Protein AF-A0A0L0F1D9-F1 (afdb_monomer)

Organism: NCBI:txid667725

Sequence (53 aa):
GKEDMIETEVSIARRAKHPNIVQMYDMYDTPDKLYLVMEMVEGGELFDRIVDQ

Structure (mmCIF, N/CA/C/O backbone):
data_AF-A0A0L0F1D9-F1
#
_entry.id   AF-A0A0L0F1D9-F1
#
loop_
_atom_site.group_PDB
_atom_site.id
_atom_site.type_symbol
_atom_site.label_atom_id
_atom_site.label_alt_id
_atom_site.label_comp_id
_atom_site.label_asym_id
_atom_site.label_entity_id
_atom_site.label_seq_id
_atom_site.pdbx_PDB_ins_code
_atom_site.Cartn_x
_atom_site.Cartn_y
_atom_site.Cartn_z
_atom_site.occupancy
_atom_site.B_iso_or_equiv
_atom_site.auth_seq_id
_atom_site.auth_comp_id
_atom_site.auth_asym_id
_atom_site.auth_atom_id
_atom_site.pdbx_PDB_model_num
ATOM 1 N N . GLY A 1 1 ? 19.040 7.968 -9.275 1.00 59.22 1 GLY A N 1
ATOM 2 C CA . GLY A 1 1 ? 17.944 8.09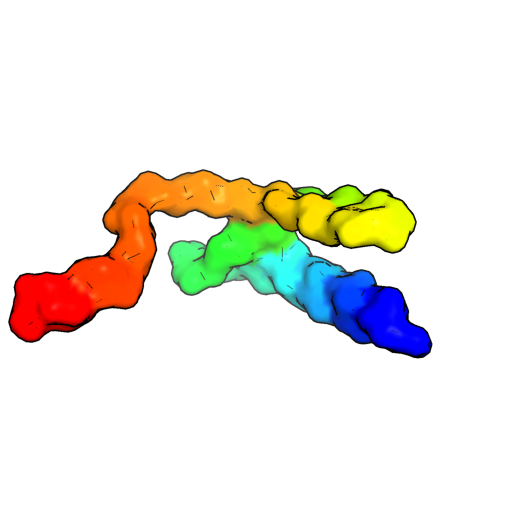2 -10.256 1.00 59.22 1 GLY A CA 1
ATOM 3 C C . GLY A 1 1 ? 16.629 8.277 -9.527 1.00 59.22 1 GLY A C 1
ATOM 4 O O . GLY A 1 1 ? 16.609 8.195 -8.307 1.00 59.22 1 GLY A O 1
ATOM 5 N N . LYS A 1 2 ? 15.534 8.559 -10.240 1.00 66.31 2 LYS A N 1
ATOM 6 C CA . LYS A 1 2 ? 14.195 8.661 -9.624 1.00 66.31 2 LYS A CA 1
ATOM 7 C C . LYS A 1 2 ? 13.758 7.331 -8.983 1.00 66.31 2 LYS A C 1
ATOM 9 O O . LYS A 1 2 ? 13.058 7.353 -7.982 1.00 66.31 2 LYS A O 1
ATOM 14 N N . GLU A 1 3 ? 14.256 6.220 -9.520 1.00 71.50 3 GLU A N 1
ATOM 15 C CA . GLU A 1 3 ? 14.073 4.846 -9.029 1.00 71.50 3 GLU A CA 1
ATOM 16 C C . GLU A 1 3 ? 14.709 4.642 -7.641 1.00 71.50 3 GLU A C 1
ATOM 18 O O . GLU A 1 3 ? 14.003 4.291 -6.699 1.00 71.50 3 GLU A O 1
ATOM 23 N N . ASP A 1 4 ? 15.987 5.011 -7.460 1.00 76.56 4 ASP A N 1
ATOM 24 C CA . ASP A 1 4 ? 16.683 4.901 -6.159 1.00 76.56 4 ASP A CA 1
ATOM 25 C C . ASP A 1 4 ? 15.969 5.651 -5.018 1.00 76.56 4 ASP A C 1
ATOM 27 O O . ASP A 1 4 ? 16.018 5.247 -3.852 1.00 76.56 4 ASP A O 1
ATOM 31 N N . MET A 1 5 ? 15.311 6.775 -5.334 1.00 80.44 5 MET A N 1
ATOM 32 C CA . MET A 1 5 ? 14.568 7.555 -4.338 1.00 80.44 5 MET A CA 1
ATOM 33 C C . MET A 1 5 ? 13.320 6.809 -3.850 1.00 80.44 5 MET A C 1
ATOM 35 O O . MET A 1 5 ? 13.046 6.824 -2.652 1.00 80.44 5 MET A O 1
ATOM 39 N N . ILE A 1 6 ? 12.609 6.117 -4.747 1.00 80.06 6 ILE A N 1
ATOM 40 C CA . ILE A 1 6 ? 11.403 5.345 -4.411 1.00 80.06 6 ILE A CA 1
ATOM 41 C C . ILE A 1 6 ? 11.768 4.130 -3.555 1.00 80.06 6 ILE A C 1
ATOM 43 O O . ILE A 1 6 ? 11.138 3.893 -2.524 1.00 80.06 6 ILE A O 1
ATOM 47 N N . GLU A 1 7 ? 12.820 3.394 -3.923 1.00 79.81 7 GLU A N 1
ATOM 48 C CA . GLU A 1 7 ? 13.302 2.270 -3.110 1.00 79.81 7 GLU A CA 1
ATOM 49 C C . GLU A 1 7 ? 13.693 2.725 -1.699 1.00 79.81 7 GLU A C 1
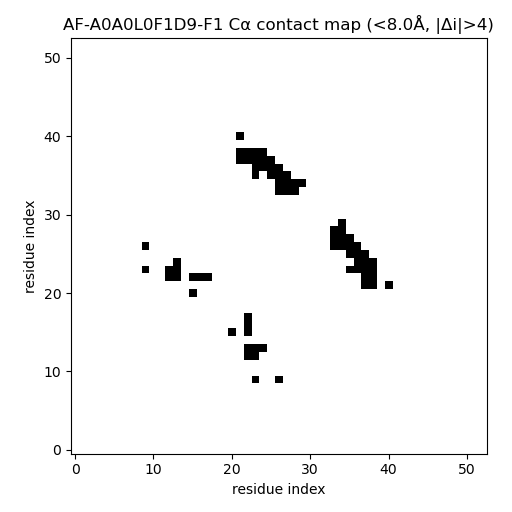ATOM 51 O O . GLU A 1 7 ? 13.366 2.070 -0.702 1.00 79.81 7 GLU A O 1
ATOM 56 N N . THR A 1 8 ? 14.343 3.888 -1.606 1.00 84.19 8 THR A N 1
ATOM 57 C CA . THR A 1 8 ? 14.720 4.484 -0.324 1.00 84.19 8 THR A CA 1
ATOM 58 C C . THR A 1 8 ? 13.486 4.828 0.510 1.00 84.19 8 THR A C 1
ATOM 60 O O . THR A 1 8 ? 13.414 4.411 1.669 1.00 84.19 8 THR A O 1
ATOM 63 N N . GLU A 1 9 ? 12.495 5.522 -0.053 1.00 80.62 9 GLU A N 1
ATOM 64 C CA . GLU A 1 9 ? 11.252 5.858 0.657 1.00 80.62 9 GLU A CA 1
ATOM 65 C C . GLU A 1 9 ? 10.515 4.610 1.153 1.00 80.62 9 GLU A C 1
ATOM 67 O O . GLU A 1 9 ? 10.105 4.550 2.315 1.00 80.62 9 GLU A O 1
ATOM 72 N N . VAL A 1 10 ? 10.414 3.574 0.321 1.00 80.50 10 VAL A N 1
ATOM 73 C CA . VAL A 1 10 ? 9.736 2.320 0.679 1.00 80.50 10 VAL A CA 1
ATOM 74 C C . VAL A 1 10 ? 10.495 1.576 1.772 1.00 80.50 10 VAL A C 1
ATOM 76 O O . VAL A 1 10 ? 9.879 1.037 2.696 1.00 80.50 10 VAL A O 1
ATOM 79 N N . SER A 1 11 ? 11.829 1.582 1.731 1.00 81.69 11 SER A N 1
ATOM 80 C CA . SER A 1 11 ? 12.652 0.986 2.788 1.00 81.69 11 SER A CA 1
ATOM 81 C C . SER A 1 11 ? 12.436 1.675 4.142 1.00 81.69 11 SER A C 1
ATOM 83 O O . SER A 1 11 ? 12.403 1.010 5.182 1.00 81.69 11 SER A O 1
ATOM 85 N N . ILE A 1 12 ? 12.233 2.996 4.137 1.00 84.06 12 ILE A N 1
ATOM 86 C CA . ILE A 1 12 ? 11.936 3.784 5.335 1.00 84.06 12 ILE A CA 1
ATOM 87 C C . ILE A 1 12 ? 10.517 3.475 5.818 1.00 84.06 12 ILE A C 1
ATOM 89 O O . ILE A 1 12 ? 10.334 3.165 6.996 1.00 84.06 12 ILE A O 1
ATOM 93 N N . ALA A 1 13 ? 9.535 3.480 4.913 1.00 81.50 13 ALA A N 1
ATOM 94 C CA . ALA A 1 13 ? 8.141 3.175 5.227 1.00 81.50 13 ALA A CA 1
ATOM 95 C C . ALA A 1 13 ? 7.976 1.763 5.815 1.00 81.50 13 ALA A C 1
ATOM 97 O O . ALA A 1 13 ? 7.287 1.585 6.815 1.00 81.50 13 ALA A O 1
ATOM 98 N N . ARG A 1 14 ? 8.690 0.762 5.283 1.00 81.62 14 ARG A N 1
ATOM 99 C CA . ARG A 1 14 ? 8.713 -0.606 5.835 1.00 81.62 14 ARG A CA 1
ATOM 100 C C . ARG A 1 14 ? 9.232 -0.670 7.272 1.00 81.62 14 ARG A C 1
ATOM 102 O O .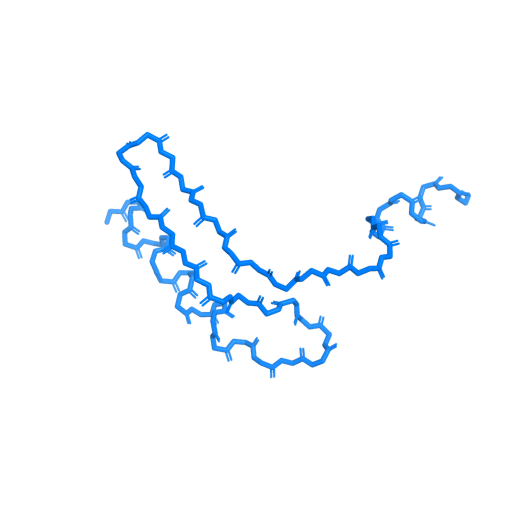 ARG A 1 14 ? 8.801 -1.525 8.043 1.00 81.62 14 ARG A O 1
ATOM 109 N N . ARG A 1 15 ? 10.164 0.211 7.645 1.00 84.56 15 ARG A N 1
ATOM 110 C CA . ARG A 1 15 ? 10.745 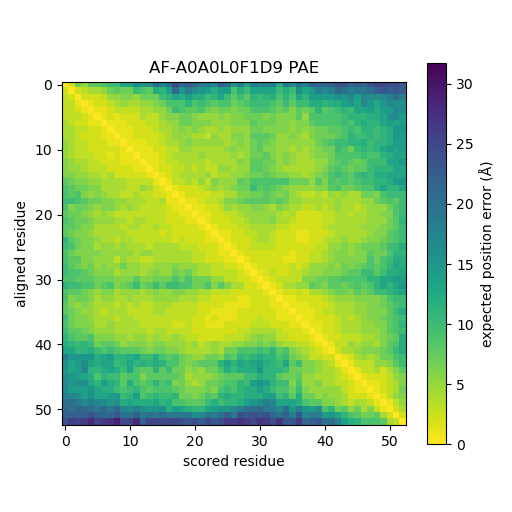0.263 8.998 1.00 84.56 15 ARG A CA 1
ATOM 111 C C . ARG A 1 15 ? 9.857 0.997 10.001 1.00 84.56 15 ARG A C 1
ATOM 113 O O . ARG A 1 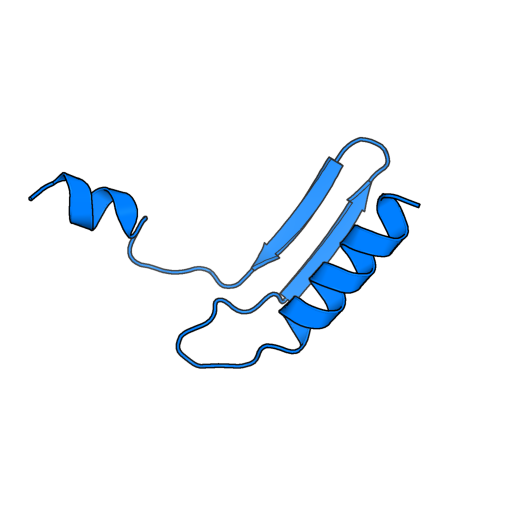15 ? 10.066 0.839 11.205 1.00 84.56 15 ARG A O 1
ATOM 120 N N . ALA A 1 16 ? 8.892 1.787 9.536 1.00 82.19 16 ALA A N 1
ATOM 121 C CA . ALA A 1 16 ? 7.965 2.512 10.390 1.00 82.19 16 ALA A CA 1
ATOM 122 C C . ALA A 1 16 ? 6.913 1.552 10.969 1.00 82.19 16 ALA A C 1
ATOM 124 O O . ALA A 1 16 ? 5.852 1.344 10.394 1.00 82.19 16 ALA A O 1
ATOM 125 N N . LYS A 1 17 ? 7.223 0.955 12.125 1.00 82.38 17 LYS A N 1
ATOM 126 C CA . LYS A 1 17 ? 6.305 0.080 12.864 1.00 82.38 17 LYS A CA 1
ATOM 127 C C . LYS A 1 17 ? 5.709 0.835 14.050 1.00 82.38 17 LYS A C 1
ATOM 129 O O . LYS A 1 17 ? 6.327 0.908 15.112 1.00 82.38 17 LYS A O 1
ATOM 134 N N . HIS A 1 18 ? 4.525 1.412 13.865 1.00 88.19 18 HIS A N 1
ATOM 135 C CA . HIS A 1 18 ? 3.829 2.186 14.894 1.00 88.19 18 HIS A CA 1
ATOM 136 C C . HIS A 1 18 ? 2.312 1.956 14.807 1.00 88.19 18 HIS A C 1
ATOM 138 O O . HIS A 1 18 ? 1.789 1.948 13.700 1.00 88.19 18 HIS A O 1
ATOM 144 N N . PRO A 1 19 ? 1.573 1.855 15.930 1.00 86.12 19 PRO A N 1
ATOM 145 C CA . PRO A 1 19 ? 0.121 1.608 15.929 1.00 86.12 19 PRO A CA 1
ATOM 146 C C . PRO A 1 19 ? -0.739 2.688 15.245 1.00 86.12 19 PRO A C 1
ATOM 148 O O . PRO A 1 19 ? -1.941 2.511 15.097 1.00 86.12 19 PRO A O 1
ATOM 151 N N . ASN A 1 20 ? -0.149 3.819 14.852 1.00 87.81 20 ASN A N 1
ATOM 152 C CA . ASN A 1 20 ? -0.832 4.914 14.151 1.00 87.81 20 ASN A CA 1
ATOM 153 C C . ASN A 1 20 ? -0.246 5.197 12.758 1.00 87.81 20 ASN A C 1
ATOM 155 O O . ASN A 1 20 ? -0.519 6.248 12.188 1.00 87.81 20 ASN A O 1
ATOM 159 N N . ILE A 1 21 ? 0.601 4.305 12.240 1.00 87.69 21 ILE A N 1
ATOM 160 C CA . ILE A 1 21 ? 1.172 4.401 10.894 1.00 87.69 21 ILE A CA 1
ATOM 161 C C . ILE A 1 21 ? 0.790 3.122 10.162 1.00 87.69 21 ILE A C 1
ATOM 163 O O . ILE A 1 21 ? 1.026 2.034 10.680 1.00 87.69 21 ILE A O 1
ATOM 167 N N . VAL A 1 22 ? 0.214 3.263 8.967 1.00 87.19 22 VAL A N 1
ATOM 168 C CA . VAL A 1 22 ? -0.168 2.110 8.149 1.00 87.19 22 VAL A CA 1
ATOM 169 C C . VAL A 1 22 ? 1.082 1.318 7.771 1.00 87.19 22 VAL A C 1
ATOM 171 O O . VAL A 1 22 ? 2.082 1.886 7.317 1.00 87.19 22 VAL A O 1
ATOM 174 N N . GLN A 1 23 ? 1.050 0.007 7.984 1.00 88.62 23 GLN A N 1
ATOM 175 C CA . GLN A 1 23 ? 2.214 -0.829 7.717 1.00 88.62 23 GLN A CA 1
ATOM 176 C C . GLN A 1 23 ? 2.335 -1.130 6.214 1.00 88.62 23 GLN A C 1
ATOM 178 O O . GLN A 1 23 ? 1.393 -1.601 5.576 1.00 88.62 23 GLN A O 1
ATOM 183 N N . MET A 1 24 ? 3.531 -0.922 5.655 1.00 89.75 24 MET A N 1
ATOM 184 C CA . MET A 1 24 ? 3.894 -1.399 4.315 1.00 89.75 24 MET A CA 1
ATOM 185 C C . MET A 1 24 ? 4.374 -2.855 4.410 1.00 89.75 24 MET A C 1
ATOM 187 O O . MET A 1 24 ? 5.311 -3.137 5.166 1.00 89.75 24 MET A O 1
ATOM 191 N N . TYR A 1 25 ? 3.755 -3.767 3.657 1.00 87.69 25 TYR A N 1
ATOM 192 C CA . TYR A 1 25 ? 4.138 -5.182 3.606 1.00 87.69 25 TYR A CA 1
ATOM 193 C C . TYR A 1 25 ? 5.085 -5.471 2.449 1.00 87.69 25 TYR A C 1
ATOM 195 O O . TYR A 1 25 ? 6.146 -6.061 2.656 1.00 87.69 25 TYR A O 1
ATOM 203 N N . ASP A 1 26 ? 4.716 -5.047 1.241 1.00 87.31 26 ASP A N 1
ATOM 204 C CA . ASP A 1 26 ? 5.480 -5.358 0.040 1.00 87.31 26 ASP A CA 1
ATOM 205 C C . ASP A 1 26 ? 5.356 -4.293 -1.052 1.00 87.31 26 ASP A C 1
ATOM 207 O O . ASP A 1 26 ? 4.481 -3.429 -0.999 1.00 87.31 26 ASP A O 1
ATOM 211 N N . MET A 1 27 ? 6.247 -4.351 -2.037 1.00 86.62 27 MET A N 1
ATOM 212 C CA . MET A 1 27 ? 6.205 -3.505 -3.224 1.00 86.62 27 MET A CA 1
ATOM 213 C C . MET A 1 27 ? 6.682 -4.297 -4.433 1.00 86.62 27 MET A 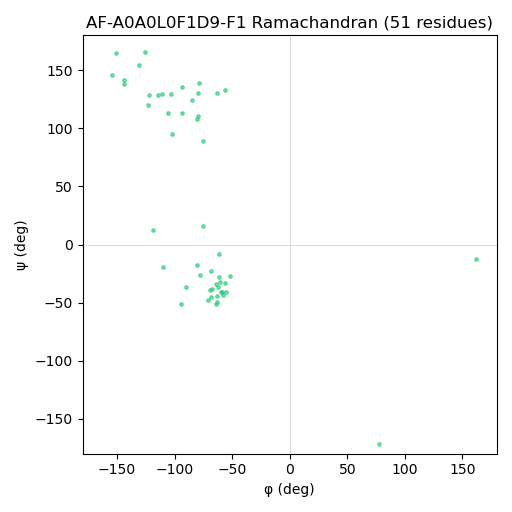C 1
ATOM 215 O O . MET A 1 27 ? 7.692 -4.993 -4.362 1.00 86.62 27 MET A O 1
ATOM 219 N N . TYR A 1 28 ? 5.987 -4.122 -5.551 1.00 88.12 28 TYR A N 1
ATOM 220 C CA . TYR A 1 28 ? 6.371 -4.696 -6.830 1.00 88.12 28 TYR A CA 1
ATOM 221 C C . TY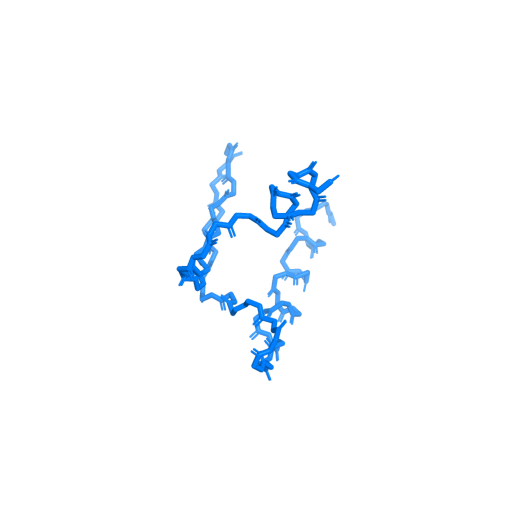R A 1 28 ? 6.522 -3.583 -7.847 1.00 88.12 28 TYR A C 1
ATOM 223 O O . TYR A 1 28 ? 5.570 -2.851 -8.125 1.00 88.12 28 TYR A O 1
ATOM 231 N N . ASP A 1 29 ? 7.724 -3.477 -8.395 1.00 86.88 29 ASP A N 1
ATOM 232 C CA . ASP A 1 29 ? 7.998 -2.580 -9.499 1.00 86.88 29 ASP A CA 1
ATOM 233 C C . ASP A 1 29 ? 7.840 -3.326 -10.826 1.00 86.88 29 ASP A C 1
ATOM 235 O O . ASP A 1 29 ? 8.270 -4.473 -10.988 1.00 86.88 29 ASP A O 1
ATOM 239 N N . THR A 1 30 ? 7.176 -2.677 -11.768 1.00 88.38 30 THR A N 1
ATOM 240 C CA . THR A 1 30 ? 7.028 -3.136 -13.146 1.00 88.38 30 THR A CA 1
ATOM 241 C C . THR A 1 30 ? 7.385 -1.972 -14.061 1.00 88.38 30 THR A C 1
ATOM 243 O O . THR A 1 30 ? 7.193 -0.827 -13.661 1.00 88.38 30 THR A O 1
ATOM 246 N N . PRO A 1 31 ? 7.827 -2.222 -15.308 1.00 89.19 31 PRO A N 1
ATOM 247 C CA . PRO A 1 31 ? 8.296 -1.158 -16.202 1.00 89.19 31 PRO A CA 1
ATOM 248 C C . PRO A 1 31 ? 7.325 0.022 -16.364 1.00 89.19 31 PRO A C 1
ATOM 250 O O . PRO A 1 31 ? 7.748 1.145 -16.627 1.00 89.19 31 PRO A O 1
ATOM 253 N N . ASP A 1 32 ? 6.027 -0.233 -16.181 1.00 90.62 32 ASP A N 1
ATOM 254 C CA . ASP A 1 32 ? 4.969 0.738 -16.431 1.00 90.62 32 ASP A CA 1
ATOM 255 C C . ASP A 1 32 ? 4.293 1.238 -15.142 1.00 90.62 32 ASP A C 1
ATOM 257 O O . ASP A 1 32 ? 3.578 2.245 -15.176 1.00 90.62 32 ASP A O 1
ATOM 261 N N . LYS A 1 33 ? 4.421 0.504 -14.025 1.00 88.56 33 LYS A N 1
ATOM 262 C CA . LYS A 1 33 ? 3.606 0.705 -12.813 1.00 88.56 33 LYS A CA 1
ATOM 263 C C . LYS A 1 33 ? 4.293 0.225 -11.539 1.00 88.56 33 LYS A C 1
ATOM 265 O O . LYS A 1 33 ? 4.903 -0.839 -11.512 1.00 88.56 33 LYS A O 1
ATOM 270 N N . LEU A 1 34 ? 4.021 0.941 -10.452 1.00 86.44 34 LEU A N 1
ATOM 271 C CA . LEU A 1 34 ? 4.393 0.556 -9.097 1.00 86.44 34 LEU A CA 1
ATOM 272 C C . LEU A 1 34 ? 3.175 0.006 -8.348 1.00 86.44 34 LEU A C 1
ATOM 274 O O . LEU A 1 34 ? 2.129 0.657 -8.304 1.00 86.44 34 LEU A O 1
ATOM 278 N N . TYR A 1 35 ? 3.316 -1.163 -7.732 1.00 90.25 35 TYR A N 1
ATOM 279 C CA . TYR A 1 35 ? 2.291 -1.771 -6.886 1.00 90.25 35 TYR A CA 1
ATOM 280 C C . TYR A 1 35 ? 2.751 -1.771 -5.431 1.00 90.25 35 TYR A C 1
ATOM 282 O O . TYR A 1 35 ? 3.845 -2.240 -5.125 1.00 90.25 35 TYR A O 1
ATOM 290 N N . LEU A 1 36 ? 1.899 -1.279 -4.531 1.00 89.62 36 LEU A N 1
ATOM 291 C CA . LEU A 1 36 ? 2.162 -1.204 -3.094 1.00 89.62 36 LEU A CA 1
ATOM 292 C C . LEU A 1 36 ? 1.199 -2.127 -2.347 1.00 89.62 36 LEU A C 1
ATOM 294 O O . LEU A 1 36 ? -0.014 -2.051 -2.542 1.00 89.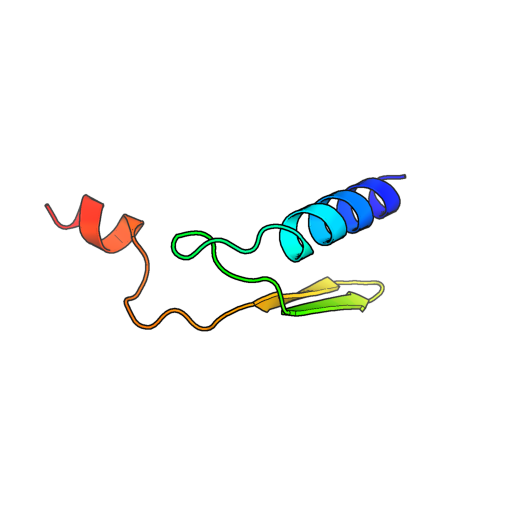62 36 LEU A O 1
ATOM 298 N N . VAL A 1 37 ? 1.738 -2.984 -1.483 1.00 90.69 37 VAL A N 1
ATOM 299 C CA . VAL A 1 37 ? 0.965 -3.871 -0.610 1.00 90.69 37 VAL A CA 1
ATOM 300 C C . VAL A 1 37 ? 1.031 -3.313 0.806 1.00 90.69 37 VAL A C 1
ATOM 302 O O . VAL A 1 37 ? 2.094 -3.301 1.427 1.00 90.69 37 VAL A O 1
ATOM 305 N N . MET A 1 38 ? -0.109 -2.850 1.315 1.00 91.31 38 MET A N 1
ATOM 306 C CA . MET A 1 38 ? -0.236 -2.177 2.610 1.00 91.31 38 MET A CA 1
ATOM 307 C C . MET A 1 38 ? -1.285 -2.858 3.493 1.00 91.31 38 MET A C 1
ATOM 309 O O . MET A 1 38 ? -2.084 -3.669 3.022 1.00 91.31 38 MET A O 1
ATOM 313 N N . GLU A 1 39 ? -1.273 -2.517 4.777 1.00 88.94 39 GLU A N 1
ATOM 314 C CA . GLU A 1 39 ? -2.316 -2.883 5.732 1.00 88.94 39 GLU A CA 1
ATOM 315 C C . GLU A 1 39 ? -3.701 -2.401 5.278 1.00 88.94 39 GLU A C 1
ATOM 317 O O . GLU A 1 39 ? -3.888 -1.255 4.868 1.00 88.94 39 GLU A O 1
ATOM 322 N N . MET A 1 40 ? -4.683 -3.302 5.358 1.00 87.88 40 MET A N 1
ATOM 323 C CA . MET A 1 40 ? -6.076 -3.002 5.049 1.00 87.88 40 MET A CA 1
ATOM 324 C C . MET A 1 40 ? -6.711 -2.290 6.244 1.00 87.88 40 MET A C 1
ATOM 326 O O . MET A 1 40 ? -6.925 -2.901 7.289 1.00 87.88 40 MET A O 1
ATOM 330 N N . VAL A 1 41 ? -7.027 -1.006 6.085 1.00 86.19 41 VAL A N 1
ATOM 331 C CA . VAL A 1 41 ? -7.665 -0.210 7.139 1.00 86.19 41 VAL A CA 1
ATOM 332 C C . VAL A 1 41 ? -9.180 -0.235 6.955 1.00 86.19 41 VAL A C 1
ATOM 334 O O . VAL A 1 41 ? -9.727 0.318 6.001 1.00 86.19 41 VAL A O 1
ATOM 337 N N . GLU A 1 42 ? -9.875 -0.866 7.896 1.00 79.88 42 GLU A N 1
ATOM 338 C CA . GLU A 1 42 ? -11.334 -0.870 7.954 1.00 79.88 42 GLU A CA 1
ATOM 339 C C . GLU A 1 42 ? -11.814 0.438 8.599 1.00 79.88 42 GLU A C 1
ATOM 341 O O . GLU A 1 42 ? -11.634 0.673 9.793 1.00 79.88 42 GLU A O 1
ATOM 346 N N . GLY A 1 43 ? -12.394 1.340 7.806 1.00 79.31 43 GLY A N 1
ATOM 347 C CA . GLY A 1 43 ? -12.845 2.635 8.329 1.00 79.31 43 GLY A CA 1
ATOM 348 C C . GLY A 1 43 ? -13.093 3.726 7.295 1.00 79.31 43 GLY A C 1
ATOM 349 O O . GLY A 1 43 ? -13.735 4.721 7.646 1.00 79.31 43 GLY A O 1
ATOM 350 N N . GLY A 1 44 ? -12.646 3.516 6.054 1.00 79.56 44 GLY A N 1
ATOM 351 C CA . GLY A 1 44 ? -12.746 4.499 4.976 1.00 79.56 44 GLY A CA 1
ATOM 352 C C . GLY A 1 44 ? -11.696 5.602 5.097 1.00 79.56 44 GLY A C 1
ATOM 353 O O . GLY A 1 44 ? -10.777 5.519 5.917 1.00 79.56 44 GLY A O 1
ATOM 354 N N . 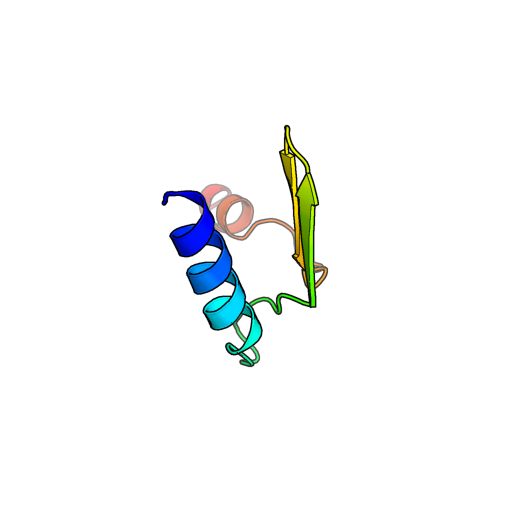GLU A 1 45 ? -11.819 6.634 4.269 1.00 83.69 45 GLU A N 1
ATOM 355 C CA . GLU A 1 45 ? -10.863 7.735 4.258 1.00 83.69 45 GLU A CA 1
ATOM 356 C C . GLU A 1 45 ? -11.116 8.707 5.414 1.00 83.69 45 GLU A C 1
ATOM 358 O O . GLU A 1 45 ? -12.249 9.059 5.749 1.00 83.69 45 GLU A O 1
ATOM 363 N N . LEU A 1 46 ? -10.031 9.172 6.040 1.00 80.88 46 LEU A N 1
ATOM 364 C CA . LEU A 1 46 ? -10.122 10.178 7.097 1.00 80.88 46 LEU A CA 1
ATOM 365 C C . LEU A 1 46 ? -10.674 11.504 6.559 1.00 80.88 46 LEU A C 1
ATOM 367 O O . LEU A 1 46 ? -11.376 12.205 7.281 1.00 80.88 46 LEU A O 1
ATOM 371 N N . PHE A 1 47 ? -10.353 11.843 5.310 1.00 81.62 47 PHE A N 1
ATOM 372 C CA . PHE A 1 47 ? -10.797 13.084 4.686 1.00 81.62 47 PHE A CA 1
ATOM 373 C C . PHE A 1 47 ? -12.322 13.137 4.558 1.00 81.62 47 PHE A C 1
ATOM 375 O O . PHE A 1 47 ? -12.919 14.131 4.967 1.00 81.62 47 PHE A O 1
ATOM 382 N N . ASP A 1 48 ? -12.947 12.039 4.123 1.00 79.31 48 ASP A N 1
ATOM 383 C CA . ASP A 1 48 ? -14.408 11.922 4.043 1.00 79.31 48 ASP A CA 1
ATOM 384 C C . ASP A 1 48 ? -15.067 12.214 5.398 1.00 79.31 48 ASP A C 1
ATOM 386 O O . ASP A 1 48 ? -16.040 12.956 5.487 1.00 79.31 48 ASP A O 1
ATOM 390 N N . ARG A 1 49 ? -14.474 11.725 6.495 1.00 75.81 49 ARG A N 1
ATOM 391 C CA . ARG A 1 49 ? -14.987 11.973 7.854 1.00 75.81 49 ARG A CA 1
ATOM 392 C C . ARG A 1 49 ? -14.865 13.423 8.324 1.00 75.81 49 ARG A C 1
ATOM 394 O O . ARG A 1 49 ? -15.559 13.797 9.265 1.00 75.81 49 ARG A O 1
ATOM 401 N N . ILE A 1 50 ? -13.947 14.200 7.751 1.00 83.06 50 ILE A N 1
ATOM 402 C CA . ILE A 1 50 ? -13.708 15.597 8.138 1.00 83.06 50 ILE A CA 1
ATOM 403 C C . ILE A 1 50 ? -14.583 16.546 7.315 1.00 83.06 50 ILE A C 1
ATOM 405 O O . ILE A 1 50 ? -15.032 17.554 7.848 1.00 83.06 50 ILE A O 1
ATOM 409 N N . VAL A 1 51 ? -14.812 16.246 6.033 1.00 80.38 51 VAL A N 1
ATOM 410 C CA . VAL A 1 51 ? -15.595 17.113 5.135 1.00 80.38 51 VAL A CA 1
ATOM 411 C C . VAL A 1 51 ? -17.104 16.984 5.362 1.00 80.38 51 VAL A C 1
ATOM 413 O O . VAL A 1 51 ? -17.820 17.956 5.147 1.00 80.38 51 VAL A O 1
ATOM 416 N N . ASP A 1 52 ? -17.585 15.843 5.862 1.00 61.53 52 ASP A N 1
ATOM 417 C CA . ASP A 1 52 ? -18.995 15.643 6.238 1.00 61.53 52 ASP A CA 1
ATOM 418 C C . ASP A 1 52 ? -19.403 16.329 7.573 1.00 61.53 52 ASP A C 1
ATOM 420 O O . ASP A 1 52 ? -20.453 16.005 8.138 1.00 61.53 52 ASP A O 1
ATOM 424 N N . GLN A 1 53 ? -18.604 17.279 8.089 1.00 49.12 53 GLN A N 1
ATOM 425 C CA . GLN A 1 53 ? -18.934 18.138 9.244 1.00 49.12 53 GLN A CA 1
ATOM 426 C C . GLN A 1 53 ? -19.244 19.586 8.857 1.00 49.12 53 GLN A C 1
ATOM 428 O O . GLN A 1 53 ? -18.476 20.187 8.074 1.00 49.12 53 GLN A O 1
#

Solvent-accessible surface area (backbone atoms only — not comparable to full-atom values): 3497 Å² total; per-residue (Å²): 106,80,64,59,53,51,57,50,52,51,57,52,43,51,66,47,82,47,103,88,45,80,41,48,77,50,73,47,84,49,103,90,49,78,44,80,40,59,63,85,74,90,80,72,61,69,64,61,69,59,68,80,105

Mean predicted aligned error: 6.87 Å

Nearest PDB structures (foldseek):
  3zxt-assembly2_D  TM=7.300E-01  e=8.482E-03  Homo sapiens
  2vz6-assembly1_A  TM=8.161E-01  e=4.190E-02  Homo sapiens
  3soa-assembly1_A  TM=7.042E-01  e=2.404E-02  Homo sapiens
  6c83-assembly1_B  TM=8.537E-01  e=1.273E-01  Homo sapiens
  6s75-assembly2_B  TM=7.982E-01  e=8.390E-02  Homo sapiens

InterPro domains:
  IPR000719 Protein kinase domain [PF00069] (4-51)
  IPR000719 Protein kinase domain [PS50011] (1-53)
  IPR011009 Protein kinase-like domain superfamily [SSF56112] (4-52)

Radius of gyration: 14.14 Å; Cα contacts (8 Å, |Δi|>4): 36; chains: 1; bounding box: 37×24×32 Å

pLDDT: mean 82.48, std 8.14, range [49.12, 91.31]

Secondary structure (DSSP, 8-state):
-HHHHHHHHHHHHHH---TTSPPEEEEEEETTEEEEEE---TT--HHHHHHT-

Foldseek 3Di:
DVVVVVVVVLVVQCVPDDPPRKHWDDWDDDPVDIDTDIDDDDDDDPVVVVVVD